Protein AF-A0A534MJV6-F1 (afdb_monomer_lite)

Radius of gyration: 16.97 Å; chains: 1; bounding box: 40×53×39 Å

Secondary structure (DSSP, 8-state):
-HHHHHHHHHHHHTS-TT-EEEGGGG--TT---HHHHHHHHHHHHHHHHHHHHHHHTT-HHHHHHHHHH-EEEEEEEEE-TTS-EEEEEEEEEHHHHHHHHHHHHHHHHHHHHHHHHHHHT-

pLDDT: mean 83.94, std 9.5, range [48.56, 96.38]

Sequence (122 aa):
MPRLAALAGQIVEARKPGDILELRAFRPEDIGSDRLVERALRTSADYVASYVIAVARADPERARLLAEGIEVPWVRPIERPNGHSKAVVEVVRLSEYLTNHALVIGEAAGRTGVQRLVKKKR

Structure (mmCIF, N/CA/C/O backbone):
data_AF-A0A534MJV6-F1
#
_entry.id   AF-A0A534MJV6-F1
#
loop_
_atom_site.group_PDB
_atom_site.id
_atom_site.type_symbol
_atom_site.label_atom_id
_atom_site.label_alt_id
_atom_site.label_comp_id
_atom_site.label_asym_id
_atom_site.label_entity_id
_atom_site.label_seq_id
_atom_site.pdbx_PDB_ins_code
_atom_site.Cartn_x
_atom_site.Cartn_y
_atom_site.Cartn_z
_atom_site.occupancy
_atom_site.B_iso_or_equiv
_atom_site.auth_seq_id
_atom_site.auth_comp_id
_atom_site.auth_asym_id
_atom_site.auth_atom_id
_atom_site.pdbx_PDB_model_num
ATOM 1 N N . MET A 1 1 ? -6.368 -2.690 -16.759 1.00 61.59 1 MET A N 1
ATOM 2 C CA . MET A 1 1 ? -6.138 -2.540 -15.303 1.00 61.59 1 MET A CA 1
ATOM 3 C C . MET A 1 1 ? -5.973 -3.879 -14.566 1.00 61.59 1 MET A C 1
ATOM 5 O O . MET A 1 1 ? -4.996 -3.970 -13.838 1.00 61.59 1 MET A O 1
ATOM 9 N N . PRO A 1 2 ? -6.800 -4.933 -14.766 1.00 68.38 2 PRO A N 1
ATOM 10 C CA . PRO A 1 2 ? -6.678 -6.187 -13.994 1.00 68.38 2 PRO A CA 1
ATOM 11 C C . PRO A 1 2 ? -5.317 -6.888 -14.120 1.00 68.38 2 PRO A C 1
ATOM 13 O O . PRO A 1 2 ? -4.779 -7.375 -13.136 1.00 68.38 2 PRO A O 1
ATOM 16 N N . ARG A 1 3 ? -4.720 -6.877 -15.320 1.00 72.75 3 ARG A N 1
ATOM 17 C CA . ARG A 1 3 ? -3.395 -7.470 -15.576 1.00 72.75 3 ARG A CA 1
ATOM 18 C C . ARG A 1 3 ? -2.265 -6.799 -14.790 1.00 72.75 3 ARG A C 1
ATOM 20 O O . ARG A 1 3 ? -1.373 -7.486 -14.320 1.00 72.75 3 ARG A O 1
ATOM 27 N N . LEU A 1 4 ? -2.321 -5.475 -14.626 1.00 74.56 4 LEU A N 1
ATOM 28 C CA . LEU A 1 4 ? -1.317 -4.718 -13.872 1.00 74.56 4 LEU A CA 1
ATOM 29 C C . LEU A 1 4 ? -1.435 -5.025 -12.376 1.00 74.56 4 LEU A C 1
ATOM 31 O O . LEU A 1 4 ? -0.427 -5.263 -11.726 1.00 74.56 4 LEU A O 1
ATOM 35 N N . ALA A 1 5 ? -2.663 -5.109 -11.857 1.00 74.75 5 ALA A N 1
ATOM 36 C CA . ALA A 1 5 ? -2.909 -5.525 -10.478 1.00 74.75 5 ALA A CA 1
ATOM 37 C C . ALA A 1 5 ? -2.440 -6.968 -10.216 1.00 74.75 5 ALA A C 1
ATOM 39 O O . ALA A 1 5 ? -1.793 -7.218 -9.206 1.00 74.75 5 ALA A O 1
ATOM 40 N N . ALA A 1 6 ? -2.697 -7.898 -11.144 1.00 79.56 6 ALA A N 1
ATOM 41 C CA . ALA A 1 6 ? -2.228 -9.280 -11.037 1.00 79.56 6 ALA A CA 1
ATOM 42 C C . ALA A 1 6 ? -0.692 -9.380 -11.068 1.00 79.56 6 ALA A C 1
ATOM 44 O O . ALA A 1 6 ? -0.108 -10.045 -10.217 1.00 79.56 6 ALA A O 1
ATOM 45 N N . LEU A 1 7 ? -0.036 -8.674 -11.998 1.00 82.00 7 LEU A N 1
ATOM 46 C CA . LEU A 1 7 ? 1.426 -8.599 -12.063 1.00 82.00 7 LEU A CA 1
ATOM 47 C C . LEU A 1 7 ? 2.009 -7.992 -10.781 1.00 82.00 7 LEU A C 1
ATOM 49 O O . LEU A 1 7 ? 2.977 -8.510 -10.234 1.00 82.00 7 LEU A O 1
ATOM 53 N N . ALA A 1 8 ? 1.410 -6.911 -10.282 1.00 82.06 8 ALA A N 1
ATOM 54 C CA . ALA A 1 8 ? 1.836 -6.286 -9.039 1.00 82.06 8 ALA A CA 1
ATOM 55 C C . ALA A 1 8 ? 1.693 -7.236 -7.847 1.00 82.06 8 ALA A C 1
ATOM 57 O O . ALA A 1 8 ? 2.617 -7.313 -7.047 1.00 82.06 8 ALA A O 1
ATOM 58 N N . GLY A 1 9 ? 0.591 -7.989 -7.767 1.00 82.25 9 GLY A N 1
ATOM 59 C CA . GLY A 1 9 ? 0.392 -9.021 -6.749 1.00 82.25 9 GLY A CA 1
ATOM 60 C C . GLY A 1 9 ? 1.489 -10.084 -6.785 1.00 82.25 9 GLY A C 1
ATOM 61 O O . GLY A 1 9 ? 2.139 -10.310 -5.774 1.00 82.25 9 GLY A O 1
ATOM 62 N N . GLN A 1 10 ? 1.782 -10.643 -7.963 1.00 85.94 10 GLN A N 1
ATOM 63 C CA . GLN A 1 10 ? 2.856 -11.634 -8.131 1.00 85.94 10 GLN A CA 1
ATOM 64 C C . GLN A 1 10 ? 4.232 -11.091 -7.731 1.00 85.94 10 GLN A C 1
ATOM 66 O O . GLN A 1 10 ? 5.027 -11.791 -7.109 1.00 85.94 10 GLN A O 1
ATOM 71 N N . ILE A 1 11 ? 4.530 -9.841 -8.098 1.00 84.12 11 ILE A N 1
ATOM 72 C CA . ILE A 1 11 ? 5.802 -9.211 -7.739 1.00 84.12 11 ILE A CA 1
ATOM 73 C C . ILE A 1 11 ? 5.872 -8.971 -6.234 1.00 84.12 11 ILE A C 1
ATOM 75 O O . ILE A 1 11 ? 6.929 -9.195 -5.667 1.00 84.12 11 ILE A O 1
ATOM 79 N N . VAL A 1 12 ? 4.789 -8.524 -5.596 1.00 84.19 12 VAL A N 1
ATOM 80 C CA . VAL A 1 12 ? 4.748 -8.288 -4.145 1.00 84.19 12 VAL A CA 1
ATOM 81 C C . VAL A 1 12 ? 4.901 -9.602 -3.378 1.00 84.19 12 VAL A C 1
ATOM 83 O O . VAL A 1 12 ? 5.758 -9.678 -2.509 1.00 84.19 12 VAL A O 1
ATOM 86 N N . GLU A 1 13 ? 4.172 -10.657 -3.754 1.00 84.81 13 GLU A N 1
ATOM 87 C CA . GLU A 1 13 ? 4.259 -11.979 -3.107 1.00 84.81 13 GLU A CA 1
ATOM 88 C C . GLU A 1 13 ? 5.662 -12.603 -3.177 1.00 84.81 13 GLU A C 1
ATOM 90 O O . GLU A 1 13 ? 6.053 -13.374 -2.303 1.00 84.81 13 GLU A O 1
ATOM 95 N N . ALA A 1 14 ? 6.441 -12.276 -4.210 1.00 86.8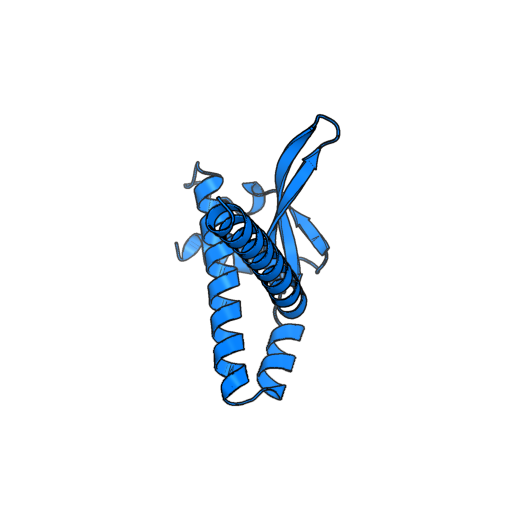8 14 ALA A N 1
ATOM 96 C CA . ALA A 1 14 ? 7.803 -12.775 -4.383 1.00 86.88 14 ALA A CA 1
ATOM 97 C C . ALA A 1 14 ? 8.866 -11.979 -3.596 1.00 86.88 14 ALA A C 1
ATOM 99 O O . ALA A 1 14 ? 10.067 -12.211 -3.782 1.00 86.88 14 ALA A O 1
ATOM 100 N N . ARG A 1 15 ? 8.464 -10.998 -2.780 1.00 86.19 15 ARG A N 1
ATOM 101 C CA . ARG A 1 15 ? 9.356 -10.027 -2.130 1.00 86.19 15 ARG A CA 1
ATOM 102 C C . ARG A 1 15 ? 9.184 -10.035 -0.624 1.00 86.19 15 ARG A C 1
ATOM 104 O O . ARG A 1 15 ? 8.293 -10.678 -0.086 1.00 86.19 15 ARG A O 1
ATOM 111 N N . LYS A 1 16 ? 10.106 -9.358 0.055 1.00 84.25 16 LYS A N 1
ATOM 112 C CA . LYS A 1 16 ? 10.025 -9.135 1.497 1.00 84.25 16 LYS A CA 1
ATOM 113 C C . LYS A 1 16 ? 9.666 -7.678 1.782 1.00 84.25 16 LYS A C 1
ATOM 115 O O . LYS A 1 16 ? 10.059 -6.798 1.011 1.00 84.25 16 LYS A O 1
ATOM 120 N N . PRO A 1 17 ? 9.003 -7.397 2.915 1.00 83.94 17 PRO A N 1
ATOM 121 C CA . PRO A 1 17 ? 8.843 -6.034 3.396 1.00 83.94 17 PRO A CA 1
ATOM 122 C C . PRO A 1 17 ? 10.190 -5.301 3.475 1.00 83.94 17 PRO A C 1
ATOM 124 O O . PRO A 1 17 ? 11.172 -5.856 3.974 1.00 83.94 17 PRO A O 1
ATOM 127 N N . GLY A 1 18 ? 10.225 -4.065 2.976 1.00 84.06 18 GLY A N 1
ATOM 128 C CA . GLY A 1 18 ? 11.423 -3.229 2.856 1.00 84.06 18 GLY A CA 1
ATOM 129 C C . GLY A 1 18 ? 12.168 -3.359 1.522 1.00 84.06 18 GLY A C 1
ATOM 130 O O . GLY A 1 18 ? 13.081 -2.574 1.260 1.00 84.06 18 GLY A O 1
ATOM 131 N N . ASP A 1 19 ? 11.792 -4.301 0.647 1.00 85.75 19 ASP A N 1
ATOM 132 C CA . ASP A 1 19 ? 12.364 -4.380 -0.699 1.00 85.75 19 ASP A CA 1
ATOM 133 C C . ASP A 1 19 ? 11.960 -3.146 -1.524 1.00 85.75 19 ASP A C 1
ATOM 135 O O . ASP A 1 19 ? 10.775 -2.865 -1.726 1.00 85.75 19 ASP A O 1
ATOM 139 N N . ILE A 1 20 ? 12.961 -2.429 -2.047 1.00 87.81 20 ILE A N 1
ATOM 140 C CA . ILE A 1 20 ? 12.775 -1.245 -2.893 1.00 87.81 20 ILE A CA 1
ATOM 141 C C . ILE A 1 20 ? 13.012 -1.616 -4.355 1.00 87.81 20 ILE A C 1
ATOM 143 O O . ILE A 1 20 ? 14.092 -2.051 -4.756 1.00 87.81 20 ILE A O 1
ATOM 147 N N . LEU A 1 21 ? 11.999 -1.374 -5.175 1.00 88.00 21 LEU A N 1
ATOM 148 C CA . LEU A 1 21 ? 11.963 -1.691 -6.591 1.00 88.00 21 LEU A CA 1
ATOM 149 C C . LEU A 1 21 ? 11.752 -0.427 -7.417 1.00 88.00 21 LEU A C 1
ATOM 151 O O . LEU A 1 21 ? 11.079 0.528 -7.028 1.00 88.00 21 LEU A O 1
ATOM 155 N N . GLU A 1 22 ? 12.299 -0.425 -8.623 1.00 88.50 22 GLU A N 1
ATOM 156 C CA . GLU A 1 22 ? 11.993 0.632 -9.576 1.00 88.50 22 GLU A CA 1
ATOM 157 C C . GLU A 1 22 ? 10.616 0.400 -10.211 1.00 88.50 22 GLU A C 1
ATOM 159 O O . GLU A 1 22 ? 10.262 -0.737 -10.511 1.00 88.50 22 GLU A O 1
ATOM 164 N N . LEU A 1 23 ? 9.876 1.475 -10.516 1.00 86.12 23 LEU A N 1
ATOM 165 C CA . LEU A 1 23 ? 8.550 1.399 -11.160 1.00 86.12 23 LEU A CA 1
ATOM 166 C C . LEU A 1 23 ? 8.512 0.504 -12.408 1.00 86.12 23 LEU A C 1
ATOM 168 O O . LEU A 1 23 ? 7.528 -0.194 -12.633 1.00 86.12 23 LEU A O 1
ATOM 172 N N . ARG A 1 24 ? 9.596 0.480 -13.195 1.00 85.69 24 ARG A N 1
ATOM 173 C CA . ARG A 1 24 ? 9.702 -0.361 -14.397 1.00 85.69 24 ARG A CA 1
ATOM 174 C C . ARG A 1 24 ? 9.554 -1.859 -14.121 1.00 85.69 24 ARG A C 1
ATOM 176 O O . ARG A 1 24 ? 9.166 -2.577 -15.029 1.00 85.69 24 ARG A O 1
ATOM 183 N N . ALA A 1 25 ? 9.833 -2.326 -12.902 1.00 86.38 25 ALA A N 1
ATOM 184 C CA . ALA A 1 25 ? 9.635 -3.728 -12.535 1.00 86.38 25 ALA A CA 1
ATOM 185 C C . ALA A 1 25 ? 8.150 -4.122 -12.568 1.00 86.38 25 ALA A C 1
ATOM 187 O O . ALA A 1 25 ? 7.828 -5.266 -12.853 1.00 86.38 25 ALA A O 1
ATOM 188 N N . PHE A 1 26 ? 7.253 -3.161 -12.336 1.00 85.12 26 PHE A N 1
ATOM 189 C CA . PHE A 1 26 ? 5.801 -3.346 -12.321 1.00 85.12 26 PHE A CA 1
ATOM 190 C C . PHE A 1 26 ? 5.139 -2.998 -13.656 1.00 85.12 26 PHE A C 1
ATOM 192 O O . PHE A 1 26 ? 3.916 -2.873 -13.717 1.00 85.12 26 PHE A O 1
ATOM 199 N N . ARG A 1 27 ? 5.928 -2.774 -14.712 1.00 84.31 27 ARG A N 1
ATOM 200 C CA . ARG A 1 27 ? 5.443 -2.307 -16.007 1.00 84.31 27 ARG A CA 1
ATOM 201 C C . ARG A 1 27 ? 5.202 -3.498 -16.946 1.00 84.31 27 ARG A C 1
ATOM 203 O O . ARG A 1 27 ? 6.171 -4.129 -17.359 1.00 84.31 27 ARG A O 1
ATOM 210 N N . PRO A 1 28 ? 3.944 -3.776 -17.332 1.00 81.69 28 PRO A N 1
ATOM 211 C CA . PRO A 1 28 ? 3.644 -4.689 -18.431 1.00 81.69 28 PRO A CA 1
ATOM 212 C C . PRO A 1 28 ? 4.234 -4.195 -19.760 1.00 81.69 28 PRO A C 1
ATOM 214 O O . PRO A 1 28 ? 4.328 -2.986 -19.979 1.00 81.69 28 PRO A O 1
ATOM 217 N N . GLU A 1 29 ? 4.584 -5.115 -20.662 1.00 80.88 29 GLU A N 1
ATOM 218 C CA . GLU A 1 29 ? 5.213 -4.799 -21.959 1.00 80.88 29 GLU A CA 1
ATOM 219 C C . GLU A 1 29 ? 4.379 -3.840 -22.829 1.00 80.88 29 GLU A C 1
ATOM 221 O O . GLU A 1 29 ? 4.930 -3.033 -23.574 1.00 80.88 29 GLU A O 1
ATOM 226 N N . ASP A 1 30 ? 3.052 -3.873 -22.693 1.00 78.62 30 ASP A N 1
ATOM 227 C CA . ASP A 1 30 ? 2.096 -3.045 -23.431 1.00 78.62 30 ASP A CA 1
ATOM 228 C C . ASP A 1 30 ? 1.884 -1.639 -22.832 1.00 78.62 30 ASP A C 1
ATOM 230 O O . ASP A 1 30 ? 1.180 -0.812 -23.417 1.00 78.62 30 ASP A O 1
ATOM 234 N N . ILE A 1 31 ? 2.493 -1.323 -21.681 1.00 78.56 31 ILE A N 1
ATOM 235 C CA . ILE A 1 31 ? 2.299 -0.048 -20.977 1.00 78.56 31 ILE A CA 1
ATOM 236 C C . ILE A 1 31 ? 3.578 0.788 -21.003 1.00 78.56 31 ILE A C 1
ATOM 238 O O . ILE A 1 31 ? 4.494 0.591 -20.216 1.00 78.56 31 ILE A O 1
ATOM 242 N N . GLY A 1 32 ? 3.612 1.819 -21.849 1.00 78.69 32 GLY A N 1
ATOM 243 C CA . GLY A 1 32 ? 4.761 2.730 -21.947 1.00 78.69 32 GLY A CA 1
ATOM 244 C C . GLY A 1 32 ? 4.844 3.825 -20.869 1.00 78.69 32 GLY A C 1
ATOM 245 O O . GLY A 1 32 ? 5.843 4.538 -20.804 1.00 78.69 32 GLY A O 1
ATOM 246 N N . SER A 1 33 ? 3.809 4.006 -20.037 1.00 84.31 33 SER A N 1
ATOM 247 C CA . SER A 1 33 ? 3.687 5.165 -19.136 1.00 84.31 33 SER A CA 1
ATOM 248 C C . SER A 1 33 ? 3.927 4.817 -17.667 1.00 84.31 33 SER A C 1
ATOM 250 O O . SER A 1 33 ? 3.081 4.190 -17.029 1.00 84.31 33 SER A O 1
ATOM 252 N N . ASP A 1 34 ? 5.020 5.329 -17.092 1.00 83.56 34 ASP A N 1
ATOM 253 C CA . ASP A 1 34 ? 5.306 5.204 -15.653 1.00 83.56 34 ASP A CA 1
ATOM 254 C C . ASP A 1 34 ? 4.233 5.834 -14.771 1.00 83.56 34 ASP A C 1
ATOM 256 O O . ASP A 1 34 ? 3.893 5.282 -13.729 1.00 83.56 34 ASP A O 1
ATOM 260 N N . ARG A 1 35 ? 3.642 6.955 -15.203 1.00 85.19 35 ARG A N 1
ATOM 261 C CA . ARG A 1 35 ? 2.546 7.600 -14.464 1.00 85.19 35 ARG A CA 1
ATOM 262 C C . ARG A 1 35 ? 1.326 6.695 -14.343 1.00 85.19 35 ARG A C 1
ATOM 264 O O . ARG A 1 35 ? 0.621 6.747 -13.338 1.00 85.19 35 ARG A O 1
ATOM 271 N N . LEU A 1 36 ? 1.050 5.895 -15.373 1.00 85.38 36 LEU A N 1
ATOM 272 C CA . LEU A 1 36 ? -0.072 4.964 -15.355 1.00 85.38 36 LEU A CA 1
ATOM 273 C C . LEU A 1 36 ? 0.206 3.785 -14.419 1.00 85.38 36 LEU A C 1
ATOM 275 O O . LEU A 1 36 ? -0.680 3.417 -13.651 1.00 85.38 36 LEU A O 1
ATOM 279 N N . VAL A 1 37 ? 1.433 3.252 -14.435 1.00 88.31 37 VAL A N 1
ATOM 280 C CA . VAL A 1 37 ? 1.879 2.209 -13.496 1.00 88.31 37 VAL A CA 1
ATOM 281 C C . VAL A 1 37 ? 1.802 2.716 -12.058 1.00 88.31 37 VAL A C 1
ATOM 283 O O . VAL A 1 37 ? 1.154 2.090 -11.225 1.00 88.31 37 VAL A O 1
ATOM 286 N N . GLU A 1 38 ? 2.365 3.892 -11.779 1.00 90.06 38 GLU A N 1
ATOM 287 C CA . GLU A 1 38 ? 2.294 4.534 -10.465 1.00 90.06 38 GLU A CA 1
ATOM 288 C C . GLU A 1 38 ? 0.847 4.680 -9.984 1.00 90.06 38 GLU A C 1
ATOM 290 O O . GLU A 1 38 ? 0.519 4.285 -8.864 1.00 90.06 38 GLU A O 1
ATOM 295 N N . ARG A 1 39 ? -0.036 5.227 -10.828 1.00 88.06 39 ARG A N 1
ATOM 296 C CA . ARG A 1 39 ? -1.436 5.438 -10.454 1.00 88.06 39 ARG A CA 1
ATOM 297 C C . ARG A 1 39 ? -2.147 4.117 -10.179 1.00 88.06 39 ARG A C 1
ATOM 299 O O . ARG A 1 39 ? -2.895 4.037 -9.212 1.00 88.06 39 ARG A O 1
ATOM 306 N N . ALA A 1 40 ? -1.899 3.093 -10.990 1.00 87.50 40 ALA A N 1
ATOM 307 C CA . ALA A 1 40 ? -2.507 1.782 -10.810 1.00 87.50 40 ALA A CA 1
ATOM 308 C C . ALA A 1 40 ? -2.046 1.098 -9.513 1.00 87.50 40 ALA A C 1
ATOM 310 O O . ALA A 1 40 ? -2.882 0.542 -8.799 1.00 87.50 40 ALA A O 1
ATOM 311 N N . LEU A 1 41 ? -0.755 1.180 -9.174 1.00 90.25 41 LEU A N 1
ATOM 312 C CA . LEU A 1 41 ? -0.223 0.645 -7.917 1.00 90.25 41 LEU A CA 1
ATOM 313 C C . LEU A 1 41 ? -0.841 1.348 -6.706 1.00 90.25 41 LEU A C 1
ATOM 315 O O . LEU A 1 41 ? -1.365 0.675 -5.821 1.00 90.25 41 LEU A O 1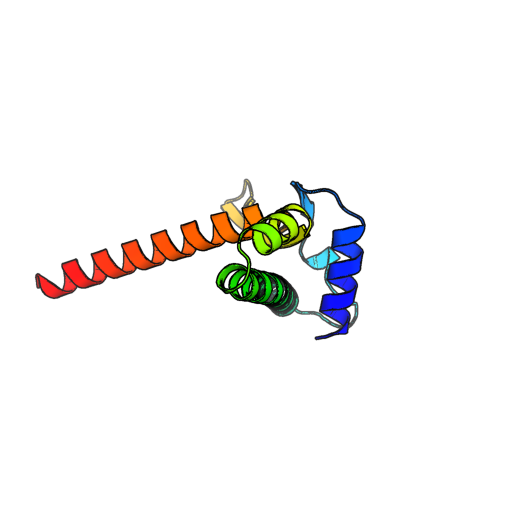
ATOM 319 N N . ARG A 1 42 ? -0.879 2.689 -6.716 1.00 89.62 42 ARG A N 1
ATOM 320 C CA . ARG A 1 42 ? -1.538 3.482 -5.662 1.00 89.62 42 ARG A CA 1
ATOM 321 C C . ARG A 1 42 ? -3.007 3.095 -5.504 1.00 89.62 42 ARG A C 1
ATOM 323 O O . ARG A 1 42 ? -3.434 2.754 -4.412 1.00 89.62 42 ARG A O 1
ATOM 330 N N . THR A 1 43 ? -3.763 3.061 -6.605 1.00 89.00 43 THR A N 1
ATOM 331 C CA . THR A 1 43 ? -5.186 2.681 -6.577 1.00 89.00 43 THR A CA 1
ATOM 332 C C . THR A 1 43 ? -5.399 1.265 -6.038 1.00 89.00 43 THR A C 1
ATOM 334 O O . THR A 1 43 ? -6.373 1.026 -5.331 1.00 89.00 43 THR A O 1
ATOM 337 N N . SER A 1 44 ? -4.497 0.331 -6.341 1.00 88.69 44 SER A N 1
ATOM 338 C CA . SER A 1 44 ? -4.593 -1.044 -5.842 1.00 88.69 44 SER A CA 1
ATOM 339 C C . SER A 1 44 ? -4.356 -1.108 -4.330 1.00 88.69 44 SER A C 1
ATOM 341 O O . SER A 1 44 ? -5.153 -1.716 -3.618 1.00 88.69 44 SER A O 1
ATOM 343 N N . ALA A 1 45 ? -3.320 -0.429 -3.826 1.00 90.69 45 ALA A N 1
ATOM 344 C CA . ALA A 1 45 ? -3.054 -0.336 -2.391 1.00 90.69 45 ALA A CA 1
ATOM 345 C C . ALA A 1 45 ? -4.204 0.369 -1.641 1.00 90.69 45 ALA A C 1
ATOM 347 O O . ALA A 1 45 ? -4.677 -0.132 -0.622 1.00 90.69 45 ALA A O 1
ATOM 348 N N . ASP A 1 46 ? -4.729 1.470 -2.192 1.00 90.56 46 ASP A N 1
ATOM 349 C CA . ASP A 1 46 ? -5.857 2.223 -1.623 1.00 90.56 46 ASP A CA 1
ATOM 350 C C . ASP A 1 46 ? -7.150 1.401 -1.562 1.00 90.56 46 ASP A C 1
ATOM 352 O O . ASP A 1 46 ? -7.929 1.525 -0.613 1.00 90.56 46 ASP A O 1
ATOM 356 N N . TYR A 1 47 ? -7.387 0.542 -2.556 1.00 90.75 47 TYR A N 1
ATOM 357 C CA . TYR A 1 47 ? -8.538 -0.357 -2.563 1.00 90.75 47 TYR A CA 1
ATOM 358 C C . TYR A 1 47 ? -8.465 -1.361 -1.405 1.00 90.75 47 TYR A C 1
ATOM 360 O O . TYR A 1 47 ? -9.430 -1.515 -0.653 1.00 90.75 47 TYR A O 1
ATOM 368 N N . VAL A 1 48 ? -7.303 -1.996 -1.216 1.00 92.00 48 VAL A N 1
ATOM 369 C CA . VAL A 1 48 ? -7.067 -2.945 -0.117 1.00 92.00 48 VAL A CA 1
ATOM 370 C C . VAL A 1 48 ? -7.165 -2.245 1.242 1.00 92.00 48 VAL A C 1
ATOM 372 O O . VAL A 1 48 ? -7.834 -2.743 2.149 1.00 92.00 48 VAL A O 1
ATOM 375 N N . ALA A 1 49 ? -6.578 -1.053 1.365 1.00 92.75 49 ALA A N 1
ATOM 376 C CA . ALA A 1 49 ? -6.685 -0.219 2.557 1.00 92.75 49 ALA A CA 1
ATOM 377 C C . ALA A 1 49 ? -8.146 0.116 2.890 1.00 92.75 49 ALA A C 1
ATOM 379 O O . ALA A 1 49 ? -8.585 -0.070 4.025 1.00 92.75 49 ALA A O 1
ATOM 380 N N . SER A 1 50 ? -8.927 0.542 1.894 1.00 91.81 50 SER A N 1
ATOM 381 C CA . SER A 1 50 ? -10.344 0.879 2.066 1.00 91.81 50 SER A CA 1
ATOM 382 C C . SER A 1 50 ? -11.172 -0.324 2.515 1.00 91.81 50 SER A C 1
ATOM 384 O O . SER A 1 50 ? -12.037 -0.186 3.380 1.00 91.81 50 SER A O 1
ATOM 386 N N . TYR A 1 51 ? -10.887 -1.510 1.970 1.00 93.50 51 TYR A N 1
ATOM 387 C CA . TYR A 1 51 ? -11.524 -2.750 2.405 1.00 93.50 51 TYR A CA 1
ATOM 388 C C . TYR A 1 51 ? -11.233 -3.046 3.882 1.00 93.50 51 TYR A C 1
ATOM 390 O O . TYR A 1 51 ? -12.166 -3.265 4.654 1.00 93.50 51 TYR A O 1
ATOM 398 N N . VAL A 1 52 ? -9.969 -2.986 4.311 1.00 93.88 52 VAL A N 1
ATOM 399 C CA . VAL A 1 52 ? -9.605 -3.248 5.715 1.00 93.88 52 VAL A CA 1
ATOM 400 C C . VAL A 1 52 ? -10.191 -2.196 6.662 1.00 93.88 52 VAL A C 1
ATOM 402 O O . VAL A 1 52 ? -10.684 -2.549 7.733 1.00 93.88 52 VAL A O 1
ATOM 405 N N . ILE A 1 53 ? -10.250 -0.927 6.250 1.00 92.38 53 ILE A N 1
ATOM 406 C CA . ILE A 1 53 ? -10.940 0.136 7.000 1.00 92.38 53 ILE A CA 1
ATOM 407 C C . ILE A 1 53 ? -12.437 -0.170 7.150 1.00 92.38 53 ILE A C 1
ATOM 409 O O . ILE A 1 53 ? -13.011 0.061 8.216 1.00 92.38 53 ILE A O 1
ATOM 413 N N . ALA A 1 54 ? -13.090 -0.688 6.107 1.00 94.06 54 ALA A N 1
ATOM 414 C CA . ALA A 1 54 ? -14.493 -1.085 6.184 1.00 94.06 54 ALA A CA 1
ATOM 415 C C . ALA A 1 54 ? -14.693 -2.262 7.154 1.00 94.06 54 ALA A C 1
ATOM 417 O O . ALA A 1 54 ? -15.615 -2.217 7.968 1.00 94.06 54 ALA A O 1
ATOM 418 N N . VAL A 1 55 ? -13.801 -3.263 7.126 1.00 94.38 55 VAL A N 1
ATOM 419 C CA . VAL A 1 55 ? -13.805 -4.385 8.083 1.00 94.38 55 VAL A CA 1
ATOM 420 C C . VAL A 1 55 ? -13.642 -3.882 9.517 1.00 94.38 55 VAL A C 1
ATOM 422 O O . VAL A 1 55 ? -14.380 -4.326 10.391 1.00 94.38 55 VAL A O 1
ATOM 425 N N . ALA A 1 56 ? -12.763 -2.905 9.755 1.00 92.69 56 ALA A N 1
ATOM 426 C CA . ALA A 1 56 ? -12.496 -2.369 11.092 1.00 92.69 56 ALA A CA 1
ATOM 427 C C . ALA A 1 56 ? -13.741 -1.789 11.783 1.00 92.69 56 ALA A C 1
ATOM 429 O O . ALA A 1 56 ? -13.810 -1.778 13.008 1.00 92.69 56 ALA A O 1
ATOM 430 N N . ARG A 1 57 ? -14.739 -1.323 11.016 1.00 92.88 57 ARG A N 1
ATOM 431 C CA . ARG A 1 57 ? -16.008 -0.819 11.572 1.00 92.88 57 ARG A CA 1
ATOM 432 C C . ARG A 1 57 ? -16.867 -1.919 12.193 1.00 92.88 57 ARG A C 1
ATOM 434 O O . ARG A 1 57 ? -17.662 -1.622 13.077 1.00 92.88 57 ARG A O 1
ATOM 441 N N . ALA A 1 58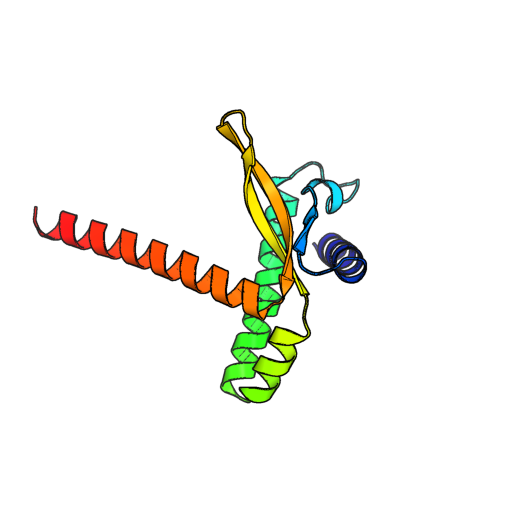 ? -16.743 -3.148 11.698 1.00 95.75 58 ALA A N 1
ATOM 442 C CA . ALA A 1 58 ? -17.497 -4.301 12.178 1.00 95.75 58 ALA A CA 1
ATOM 443 C C . ALA A 1 58 ? -16.671 -5.164 13.143 1.00 95.75 58 ALA A C 1
ATOM 445 O O . ALA A 1 58 ? -17.208 -5.658 14.129 1.00 95.75 58 ALA A O 1
ATOM 446 N N . ASP A 1 59 ? -15.377 -5.336 12.860 1.00 96.38 59 ASP A N 1
ATOM 447 C CA . ASP A 1 59 ? -14.463 -6.194 13.612 1.00 96.38 59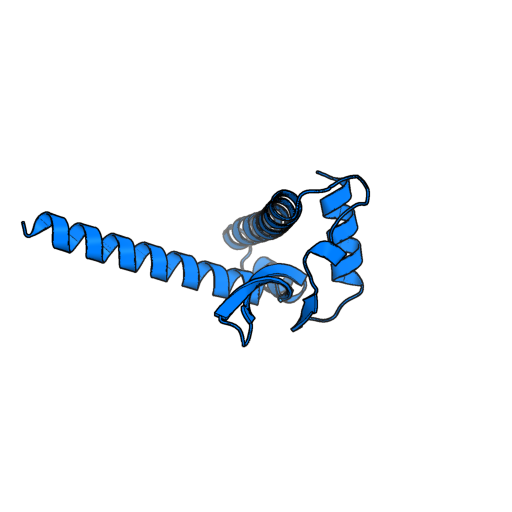 ASP A CA 1
ATOM 448 C C . ASP A 1 59 ? -13.029 -5.616 13.590 1.00 96.38 59 ASP A C 1
ATOM 450 O O . ASP A 1 59 ? -12.265 -5.839 12.638 1.00 96.38 59 ASP A O 1
ATOM 454 N N . PRO A 1 60 ? -12.652 -4.848 14.630 1.00 93.69 60 PRO A N 1
ATOM 455 C CA . PRO A 1 60 ? -11.325 -4.246 14.734 1.00 93.69 60 PRO A CA 1
ATOM 456 C C . PRO A 1 60 ? -10.182 -5.265 14.828 1.00 93.69 60 PRO A C 1
ATOM 458 O O . PRO A 1 60 ? -9.121 -5.038 14.245 1.00 93.69 60 PRO A O 1
ATOM 461 N N . GLU A 1 61 ? -10.376 -6.391 15.523 1.00 94.56 61 GLU A N 1
ATOM 462 C CA . GLU A 1 61 ? -9.327 -7.410 15.676 1.00 94.56 61 GLU A CA 1
ATOM 463 C C . GLU A 1 61 ? -9.047 -8.106 14.348 1.00 94.56 61 GLU A C 1
ATOM 465 O O . GLU A 1 61 ? -7.890 -8.261 13.951 1.00 94.56 61 GLU A O 1
ATOM 470 N N . ARG A 1 62 ? -10.095 -8.450 13.594 1.00 94.44 62 ARG A N 1
ATOM 471 C CA . ARG A 1 62 ? -9.924 -9.000 12.248 1.00 94.44 62 ARG A CA 1
ATOM 472 C C . ARG A 1 62 ? -9.231 -8.013 11.317 1.00 94.44 62 ARG A C 1
ATOM 474 O O . ARG A 1 62 ? -8.356 -8.419 10.555 1.00 94.44 62 ARG A O 1
ATOM 481 N N . ALA A 1 63 ? -9.592 -6.733 11.369 1.00 93.44 63 ALA A N 1
ATOM 482 C CA . ALA A 1 63 ? -8.918 -5.713 10.572 1.00 93.44 63 ALA A CA 1
ATOM 483 C C . ALA A 1 63 ? -7.433 -5.584 10.939 1.00 93.44 63 ALA A C 1
ATOM 485 O O . ALA A 1 63 ? -6.601 -5.484 10.040 1.00 93.44 63 ALA A O 1
ATOM 486 N N . ARG A 1 64 ? -7.090 -5.662 12.231 1.00 92.56 64 ARG A N 1
ATOM 487 C CA . ARG A 1 64 ? -5.700 -5.674 12.705 1.00 92.56 64 ARG A CA 1
ATOM 488 C C . ARG A 1 64 ? -4.926 -6.869 12.151 1.00 92.56 64 ARG A C 1
ATOM 490 O O . ARG A 1 64 ? -3.837 -6.686 11.617 1.00 92.56 64 ARG A O 1
ATOM 497 N N . LEU A 1 65 ? -5.494 -8.073 12.226 1.00 94.75 65 LEU A N 1
ATOM 498 C CA . LEU A 1 65 ? -4.867 -9.285 11.684 1.00 94.75 65 LEU A CA 1
ATOM 499 C C . LEU A 1 65 ? -4.645 -9.188 10.168 1.00 94.75 65 LEU A C 1
ATOM 501 O O . LEU A 1 65 ? -3.579 -9.553 9.680 1.00 94.75 65 LEU A O 1
ATOM 505 N N . LEU A 1 66 ? -5.619 -8.651 9.428 1.00 93.62 66 LEU A N 1
ATOM 506 C CA . LEU A 1 66 ? -5.477 -8.403 7.991 1.00 93.62 66 LEU A CA 1
ATOM 507 C C . LEU A 1 66 ? -4.401 -7.350 7.697 1.00 93.62 66 LEU A C 1
ATOM 509 O O . LEU A 1 66 ? -3.605 -7.538 6.784 1.00 93.62 66 LEU A O 1
ATOM 513 N N . ALA A 1 67 ? -4.347 -6.262 8.466 1.00 92.69 67 ALA A N 1
ATOM 514 C CA . ALA A 1 67 ? -3.368 -5.197 8.264 1.00 92.69 67 ALA A CA 1
ATOM 515 C C . ALA A 1 67 ? -1.919 -5.650 8.514 1.00 92.69 67 ALA A C 1
ATOM 517 O O . ALA A 1 67 ? -1.008 -5.160 7.849 1.00 92.69 67 ALA A O 1
ATOM 518 N N . GLU A 1 68 ? -1.710 -6.590 9.436 1.00 92.12 68 GLU A N 1
ATOM 519 C CA . GLU A 1 68 ? -0.393 -7.183 9.703 1.00 92.12 68 GLU A CA 1
ATOM 520 C C . GLU A 1 68 ? -0.012 -8.293 8.713 1.00 92.12 68 GLU A C 1
ATOM 522 O O . GLU A 1 68 ? 1.173 -8.529 8.493 1.00 92.12 68 GLU A O 1
ATOM 527 N N . GLY A 1 69 ? -0.999 -8.979 8.128 1.00 90.69 69 GLY A N 1
ATOM 528 C CA . GLY A 1 69 ? -0.778 -10.112 7.224 1.00 90.69 69 GLY A CA 1
ATOM 529 C C . GLY A 1 69 ? -0.746 -9.768 5.734 1.00 90.69 69 GLY A C 1
ATOM 530 O O . GLY A 1 69 ? -0.390 -10.626 4.933 1.00 90.69 69 GLY A O 1
ATOM 531 N N . ILE A 1 70 ? -1.144 -8.552 5.347 1.00 91.62 70 ILE A N 1
ATOM 532 C CA . ILE A 1 70 ? -1.196 -8.121 3.947 1.00 91.62 70 ILE A CA 1
ATOM 533 C C . ILE A 1 70 ? -0.029 -7.186 3.640 1.00 91.62 70 ILE A C 1
ATOM 535 O O . ILE A 1 70 ? 0.189 -6.186 4.328 1.00 91.62 70 ILE A O 1
ATOM 539 N N . GLU A 1 71 ? 0.664 -7.476 2.545 1.00 93.25 71 GLU A N 1
ATOM 540 C CA . GLU A 1 71 ? 1.713 -6.635 1.979 1.00 93.25 71 GLU A CA 1
ATOM 541 C C . GLU A 1 71 ? 1.187 -5.890 0.749 1.00 93.25 71 GLU A C 1
ATOM 543 O O . GLU A 1 71 ? 0.389 -6.418 -0.031 1.00 93.25 71 GLU A O 1
ATOM 548 N N . VAL A 1 72 ? 1.605 -4.636 0.586 1.00 92.50 72 VAL A N 1
ATOM 549 C CA . VAL A 1 72 ? 1.142 -3.757 -0.492 1.00 92.50 72 VAL A CA 1
ATOM 550 C C . VAL A 1 72 ? 2.294 -2.970 -1.117 1.00 92.50 72 VAL A C 1
ATOM 552 O O . VAL A 1 72 ? 3.284 -2.669 -0.444 1.00 92.50 72 VAL A O 1
ATOM 555 N N . PRO A 1 73 ? 2.171 -2.585 -2.401 1.00 92.06 73 PRO A N 1
ATOM 556 C CA . PRO A 1 73 ? 3.146 -1.723 -3.049 1.00 92.06 73 PRO A CA 1
ATOM 557 C C . PRO A 1 73 ? 2.936 -0.264 -2.622 1.00 92.06 73 PRO A C 1
ATOM 559 O O . PRO A 1 73 ? 1.933 0.364 -2.970 1.00 92.06 73 PRO A O 1
ATOM 562 N N . TRP A 1 74 ? 3.909 0.315 -1.924 1.00 91.75 74 TRP A N 1
ATOM 563 C CA . TRP A 1 74 ? 3.926 1.732 -1.584 1.00 91.75 74 TRP A CA 1
ATOM 564 C C . TRP A 1 74 ? 4.792 2.522 -2.561 1.00 91.75 74 TRP A C 1
ATOM 566 O O . TRP A 1 74 ? 6.014 2.391 -2.600 1.00 91.75 74 TRP A O 1
ATOM 576 N N . VAL A 1 75 ? 4.152 3.371 -3.368 1.00 90.56 75 VAL A N 1
ATOM 577 C CA . VAL A 1 75 ? 4.868 4.243 -4.305 1.00 90.56 75 VAL A CA 1
ATOM 578 C C . VAL A 1 75 ? 5.302 5.520 -3.597 1.00 90.56 75 VAL A C 1
ATOM 580 O O . VAL A 1 75 ? 4.454 6.311 -3.172 1.00 90.56 75 VAL A O 1
ATOM 583 N N . ARG A 1 76 ? 6.614 5.764 -3.531 1.00 87.06 76 ARG A N 1
ATOM 584 C CA . ARG A 1 76 ? 7.173 6.976 -2.920 1.00 87.06 76 ARG A CA 1
ATOM 585 C C . ARG A 1 76 ? 8.314 7.584 -3.737 1.00 87.06 76 ARG A C 1
ATOM 587 O O . ARG A 1 76 ? 9.034 6.863 -4.431 1.00 87.06 76 ARG A O 1
ATOM 594 N N . PRO A 1 77 ? 8.503 8.912 -3.667 1.00 85.44 77 PRO A N 1
ATOM 595 C CA . PRO A 1 77 ? 9.692 9.548 -4.209 1.00 85.44 77 PRO A CA 1
ATOM 596 C C . PRO A 1 77 ? 10.926 9.206 -3.361 1.00 85.44 77 PRO A C 1
ATOM 598 O O . PRO A 1 77 ? 10.867 9.197 -2.133 1.00 85.44 77 PRO A O 1
ATOM 601 N N . ILE A 1 78 ? 12.058 8.978 -4.020 1.00 83.69 78 ILE A N 1
ATOM 602 C CA . ILE A 1 78 ? 13.392 8.998 -3.416 1.00 83.69 78 ILE A CA 1
ATOM 603 C C . ILE A 1 78 ? 14.181 10.131 -4.057 1.00 83.69 78 ILE A C 1
ATOM 605 O O . ILE A 1 78 ? 14.244 10.238 -5.287 1.00 83.69 78 ILE A O 1
ATOM 609 N N . GLU A 1 79 ? 14.792 10.968 -3.224 1.00 79.56 79 GLU A N 1
ATOM 610 C CA . GLU A 1 79 ? 15.773 11.949 -3.673 1.00 79.56 79 GLU A CA 1
ATOM 611 C C . GLU A 1 79 ? 17.070 11.241 -4.046 1.00 79.56 79 GLU A C 1
ATOM 613 O O . GLU A 1 79 ? 17.658 10.494 -3.263 1.00 79.56 79 GLU A O 1
ATOM 618 N N . ARG A 1 80 ? 17.512 11.454 -5.281 1.00 76.56 80 ARG A N 1
ATOM 619 C CA . ARG A 1 80 ? 18.824 11.004 -5.720 1.00 76.56 80 ARG A CA 1
ATOM 620 C C . ARG A 1 80 ? 19.891 12.003 -5.264 1.00 76.56 80 ARG A C 1
ATOM 622 O O . ARG A 1 80 ? 19.593 13.190 -5.137 1.00 76.56 80 ARG A O 1
ATOM 629 N N . PRO A 1 81 ? 21.160 11.570 -5.151 1.00 73.75 81 PRO A N 1
ATOM 630 C CA . PRO A 1 81 ? 22.279 12.452 -4.804 1.00 73.75 81 PRO A CA 1
ATOM 631 C C . PRO A 1 81 ? 22.438 13.678 -5.720 1.00 73.75 81 PRO A C 1
ATOM 633 O O . PRO A 1 81 ? 23.061 14.659 -5.340 1.00 73.75 81 PRO A O 1
ATOM 636 N N . ASN A 1 82 ? 21.878 13.631 -6.932 1.00 75.50 82 ASN A N 1
ATOM 637 C CA . ASN A 1 82 ? 21.907 14.714 -7.913 1.00 75.50 82 ASN A CA 1
ATOM 638 C C . ASN A 1 82 ? 20.711 15.687 -7.810 1.00 75.50 82 ASN A C 1
ATOM 640 O O . ASN A 1 82 ? 20.485 16.458 -8.737 1.00 75.50 82 ASN A O 1
ATOM 644 N N . GLY A 1 83 ? 19.913 15.621 -6.739 1.00 72.38 83 GLY A N 1
ATOM 645 C CA . GLY A 1 83 ? 18.749 16.490 -6.522 1.00 72.38 83 GLY A CA 1
ATOM 646 C C . GLY A 1 83 ? 17.509 16.127 -7.346 1.00 72.38 83 GLY A C 1
ATOM 647 O O . GLY A 1 83 ? 16.476 16.781 -7.226 1.00 72.38 83 GLY A O 1
ATOM 648 N N . HIS A 1 84 ? 17.566 15.077 -8.174 1.00 74.12 84 HIS A N 1
ATOM 649 C CA . HIS A 1 84 ? 16.400 14.596 -8.912 1.00 74.12 84 HIS A CA 1
ATOM 650 C C . HIS A 1 84 ? 15.606 13.577 -8.090 1.00 74.12 84 HIS A C 1
ATOM 652 O O . HIS A 1 84 ? 16.163 12.633 -7.534 1.00 74.12 84 HIS A O 1
ATOM 658 N N . SER A 1 85 ? 14.282 13.715 -8.071 1.00 76.44 85 SER A N 1
ATOM 659 C CA . SER A 1 85 ? 13.401 12.723 -7.455 1.00 76.44 85 SER A CA 1
ATOM 660 C C . SER A 1 85 ? 13.073 11.601 -8.441 1.00 76.44 85 SER A C 1
ATOM 662 O O . SER A 1 85 ? 12.706 11.861 -9.589 1.00 76.44 85 SER A O 1
ATOM 664 N N . LYS A 1 86 ? 13.192 10.345 -8.003 1.00 83.69 86 LYS A N 1
ATOM 665 C CA . LYS A 1 86 ? 12.698 9.173 -8.737 1.00 83.69 86 LYS A CA 1
ATOM 666 C C . LYS A 1 86 ? 11.646 8.462 -7.898 1.00 83.69 86 LYS A C 1
ATOM 668 O O . LYS A 1 86 ? 11.877 8.192 -6.726 1.00 83.69 86 LYS A O 1
ATOM 673 N N . ALA A 1 87 ? 10.520 8.120 -8.513 1.00 85.75 87 ALA A N 1
ATOM 674 C CA . ALA A 1 87 ? 9.527 7.270 -7.876 1.00 85.75 87 ALA A CA 1
ATOM 675 C C . ALA A 1 87 ? 10.010 5.811 -7.844 1.00 85.75 87 ALA A C 1
ATOM 677 O O . ALA A 1 87 ? 10.455 5.254 -8.856 1.00 85.75 87 ALA A O 1
ATOM 678 N N . VAL A 1 88 ? 9.918 5.211 -6.666 1.00 90.06 88 VAL A N 1
ATOM 679 C CA . VAL A 1 88 ? 10.175 3.794 -6.415 1.00 90.06 88 VAL A CA 1
ATOM 680 C C . VAL A 1 88 ? 8.946 3.163 -5.784 1.00 90.06 88 VAL A C 1
ATOM 682 O O . VAL A 1 88 ? 8.047 3.862 -5.312 1.00 90.06 88 VAL A O 1
ATOM 685 N N . VAL A 1 89 ? 8.929 1.840 -5.772 1.00 90.88 89 VAL A N 1
ATOM 686 C CA . VAL A 1 89 ? 7.918 1.035 -5.106 1.00 90.88 89 VAL A CA 1
ATOM 687 C C . VAL A 1 89 ? 8.604 0.284 -3.982 1.00 90.88 89 VAL A C 1
ATOM 689 O O . VAL A 1 89 ? 9.542 -0.465 -4.233 1.00 90.88 89 VAL A O 1
ATOM 692 N N . GLU A 1 90 ? 8.153 0.499 -2.761 1.00 91.69 90 GLU A N 1
ATOM 693 C CA . GLU A 1 90 ? 8.578 -0.266 -1.597 1.00 91.69 90 GLU A CA 1
ATOM 694 C C . GLU A 1 90 ? 7.476 -1.251 -1.224 1.00 91.69 90 GLU A C 1
ATOM 696 O O . GLU A 1 90 ? 6.301 -0.883 -1.213 1.00 91.69 90 GLU A O 1
ATOM 701 N N . VAL A 1 91 ? 7.832 -2.503 -0.952 1.00 91.56 91 VAL A N 1
ATOM 702 C CA . VAL A 1 91 ? 6.873 -3.467 -0.404 1.00 91.56 91 VAL A CA 1
ATOM 703 C C . VAL A 1 91 ? 6.774 -3.228 1.095 1.00 91.56 91 VAL A C 1
ATOM 705 O O . VAL A 1 91 ? 7.771 -3.333 1.802 1.00 91.56 91 VAL A O 1
ATOM 708 N N . VAL A 1 92 ? 5.583 -2.893 1.583 1.00 92.19 92 VAL A N 1
ATOM 709 C CA . VAL A 1 92 ? 5.344 -2.598 3.004 1.00 92.19 92 VAL A CA 1
ATOM 710 C C . VAL A 1 92 ? 4.143 -3.375 3.516 1.00 92.19 92 VAL A C 1
ATOM 712 O O . VAL A 1 92 ? 3.273 -3.782 2.742 1.00 92.19 92 VAL A O 1
ATOM 715 N N . ARG A 1 93 ? 4.052 -3.533 4.837 1.00 94.00 93 ARG A N 1
ATOM 716 C CA . ARG A 1 93 ? 2.819 -4.026 5.459 1.00 94.00 93 ARG A CA 1
ATOM 717 C C . ARG A 1 93 ? 1.699 -3.010 5.298 1.00 94.00 93 ARG A C 1
ATOM 719 O O . ARG A 1 93 ? 1.929 -1.799 5.291 1.00 94.00 93 ARG A O 1
ATOM 726 N N . LEU A 1 94 ? 0.463 -3.489 5.234 1.00 93.88 94 LEU A N 1
ATOM 727 C CA . LEU A 1 94 ? -0.696 -2.612 5.128 1.00 93.88 94 LEU A CA 1
ATOM 728 C C . LEU A 1 94 ? -0.846 -1.702 6.359 1.00 93.88 94 LEU A C 1
ATOM 730 O O . LEU A 1 94 ? -1.250 -0.549 6.206 1.00 93.88 94 LEU A O 1
ATOM 734 N N . SER A 1 95 ? -0.485 -2.166 7.561 1.00 92.69 95 SER A N 1
ATOM 735 C CA . SER A 1 95 ? -0.463 -1.326 8.770 1.00 92.69 95 SER A CA 1
ATOM 736 C C . SER A 1 95 ? 0.498 -0.134 8.641 1.00 92.69 95 SER A C 1
ATOM 738 O O . SER A 1 95 ? 0.147 0.997 8.997 1.00 92.69 95 SER A O 1
ATOM 740 N N . GLU A 1 96 ? 1.671 -0.353 8.049 1.00 93.06 96 GLU A N 1
ATOM 741 C CA . GLU A 1 96 ? 2.642 0.699 7.745 1.00 93.06 96 GLU A CA 1
ATOM 742 C C . GLU A 1 96 ? 2.129 1.646 6.651 1.00 93.06 96 GLU A C 1
ATOM 744 O O . GLU A 1 96 ? 2.166 2.866 6.825 1.00 93.06 96 GLU A O 1
ATOM 749 N N . TYR A 1 97 ? 1.565 1.103 5.567 1.00 92.69 97 TYR A N 1
ATOM 750 C CA . TYR A 1 97 ? 0.942 1.899 4.505 1.00 92.69 97 TYR A CA 1
ATOM 751 C C . TYR A 1 97 ? -0.128 2.848 5.060 1.00 92.69 97 TYR A C 1
ATOM 753 O O . TYR A 1 97 ? -0.107 4.045 4.774 1.00 92.69 97 TYR A O 1
ATOM 761 N N . LEU A 1 98 ? -1.039 2.332 5.892 1.00 89.62 98 LEU A N 1
ATOM 762 C CA . LEU A 1 98 ? -2.110 3.106 6.522 1.00 89.62 98 LEU A CA 1
ATOM 763 C C . LEU A 1 98 ? -1.561 4.206 7.439 1.00 89.62 98 LEU A C 1
ATOM 765 O O . LEU A 1 98 ? -2.049 5.336 7.397 1.00 89.62 98 LEU A O 1
ATOM 769 N N . THR A 1 99 ? -0.529 3.897 8.227 1.00 88.31 99 THR A N 1
ATOM 770 C CA . THR A 1 99 ? 0.122 4.863 9.124 1.00 88.31 99 THR A CA 1
ATOM 771 C C . THR A 1 99 ? 0.763 6.000 8.330 1.00 88.31 99 THR A C 1
ATOM 773 O O . THR A 1 99 ? 0.484 7.174 8.585 1.00 88.31 99 THR A O 1
ATOM 776 N N . ASN A 1 100 ? 1.551 5.666 7.306 1.00 85.00 100 ASN A N 1
ATOM 777 C CA . ASN A 1 100 ? 2.193 6.647 6.432 1.00 85.00 100 ASN A CA 1
ATOM 778 C C . ASN A 1 100 ? 1.159 7.499 5.684 1.00 85.00 100 ASN A C 1
ATOM 780 O O . ASN A 1 100 ? 1.314 8.715 5.563 1.00 85.00 100 ASN A O 1
ATOM 784 N N . HIS A 1 101 ? 0.067 6.889 5.223 1.00 81.12 101 HIS A N 1
ATOM 785 C CA . HIS A 1 101 ? -1.000 7.606 4.534 1.00 81.12 101 HIS A CA 1
ATOM 786 C C . HIS A 1 101 ? -1.735 8.584 5.464 1.00 81.12 101 HIS A C 1
ATOM 788 O O . HIS A 1 101 ? -1.991 9.728 5.082 1.00 81.12 101 HIS A O 1
ATOM 794 N N . ALA A 1 102 ? -2.020 8.178 6.705 1.00 80.94 102 ALA A N 1
ATOM 795 C CA . ALA A 1 102 ? -2.622 9.048 7.711 1.00 80.94 102 ALA A CA 1
ATOM 796 C C . ALA A 1 102 ? -1.724 10.251 8.047 1.00 80.94 102 ALA A C 1
ATOM 798 O O . ALA A 1 102 ? -2.226 11.373 8.138 1.00 80.94 102 ALA A O 1
ATOM 799 N N . LEU A 1 103 ? -0.405 10.044 8.160 1.00 79.69 103 LEU A N 1
ATOM 800 C CA . LEU A 1 103 ? 0.571 11.122 8.360 1.00 79.69 103 LEU A CA 1
ATOM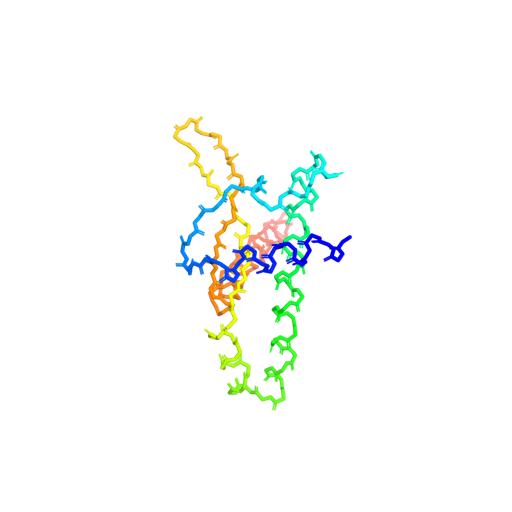 801 C C . LEU A 1 103 ? 0.540 12.130 7.202 1.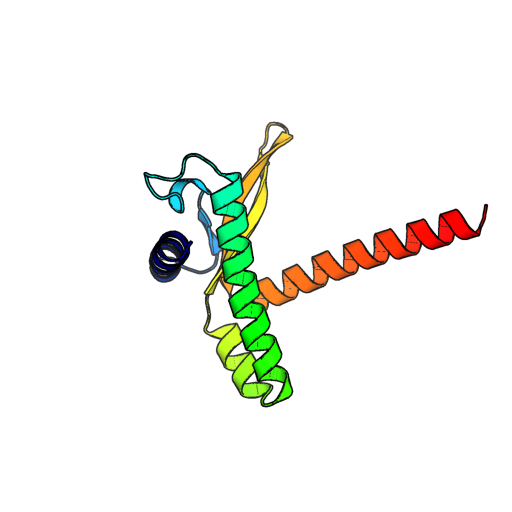00 79.69 103 LEU A C 1
ATOM 803 O O . LEU A 1 103 ? 0.380 13.328 7.434 1.00 79.69 103 LEU A O 1
ATOM 807 N N . VAL A 1 104 ? 0.600 11.650 5.955 1.00 79.38 104 VAL A N 1
ATOM 808 C CA . VAL A 1 104 ? 0.559 12.506 4.755 1.00 79.38 104 VAL A CA 1
ATOM 809 C C . VAL A 1 104 ? -0.736 13.322 4.687 1.00 79.38 104 VAL A C 1
ATOM 811 O O . VAL A 1 104 ? -0.699 14.527 4.418 1.00 79.38 104 VAL A O 1
ATOM 814 N N . ILE A 1 105 ? -1.887 12.694 4.953 1.00 78.00 105 ILE A N 1
ATOM 815 C CA . ILE A 1 105 ? -3.181 13.389 4.994 1.00 78.00 105 ILE A CA 1
ATOM 816 C C . ILE A 1 105 ? -3.191 14.436 6.111 1.00 78.00 105 ILE A C 1
ATOM 818 O O . ILE A 1 105 ? -3.608 15.573 5.878 1.00 78.00 105 ILE A O 1
ATOM 822 N N . GLY A 1 106 ? -2.721 14.073 7.307 1.00 73.88 106 GLY A N 1
ATOM 823 C CA . GLY A 1 106 ? -2.658 14.964 8.463 1.00 73.88 106 GLY A CA 1
ATOM 824 C C . GLY A 1 106 ? -1.822 16.213 8.187 1.00 73.88 106 GLY A C 1
ATOM 825 O O . GLY A 1 106 ? -2.284 17.333 8.415 1.00 73.88 106 GLY A O 1
ATOM 826 N N . GLU A 1 107 ? -0.634 16.050 7.605 1.00 79.31 107 GLU A N 1
ATOM 827 C CA . GLU A 1 107 ? 0.219 17.171 7.204 1.00 79.31 107 GLU A CA 1
ATOM 828 C C . GLU A 1 107 ? -0.437 18.068 6.149 1.00 79.31 107 GLU A C 1
ATOM 830 O O . GLU A 1 107 ? -0.370 19.299 6.241 1.00 79.31 107 GLU A O 1
ATOM 835 N N . ALA A 1 108 ? -1.066 17.476 5.131 1.00 77.81 108 ALA A N 1
ATOM 836 C CA . ALA A 1 108 ? -1.736 18.222 4.071 1.00 77.81 108 ALA A CA 1
ATOM 837 C C . ALA A 1 108 ? -2.937 19.017 4.614 1.00 77.81 108 ALA A C 1
ATOM 839 O O . ALA A 1 108 ? -3.126 20.193 4.269 1.00 77.81 108 ALA A O 1
ATOM 840 N N . ALA A 1 109 ? -3.719 18.407 5.507 1.00 76.56 109 ALA A N 1
ATOM 841 C CA . ALA A 1 109 ? -4.826 19.057 6.197 1.00 76.56 109 ALA A CA 1
ATOM 842 C C . ALA A 1 109 ? -4.327 20.208 7.085 1.00 76.56 109 ALA A C 1
ATOM 844 O O . ALA A 1 109 ? -4.880 21.309 7.025 1.00 76.56 109 ALA A O 1
ATOM 845 N N . GLY A 1 110 ? -3.235 19.998 7.827 1.00 76.69 110 GLY A N 1
ATOM 846 C CA . GLY A 1 110 ? -2.581 21.023 8.643 1.00 76.69 110 GLY A CA 1
ATOM 847 C C . GLY A 1 110 ? -2.112 22.223 7.817 1.00 76.69 110 GLY A C 1
ATOM 848 O O . GLY A 1 110 ? -2.481 23.363 8.113 1.00 76.69 110 GLY A O 1
ATOM 849 N N . ARG A 1 111 ? -1.383 21.984 6.717 1.00 75.50 111 ARG A N 1
ATOM 850 C CA . ARG A 1 111 ? -0.944 23.038 5.778 1.00 75.50 111 ARG A CA 1
ATOM 851 C C . ARG A 1 111 ? -2.125 23.833 5.218 1.00 75.50 111 ARG A C 1
ATOM 853 O O . ARG A 1 111 ? -2.080 25.063 5.166 1.00 75.50 111 ARG A O 1
ATOM 860 N N . THR A 1 112 ? -3.205 23.146 4.853 1.00 74.19 112 THR A N 1
ATOM 861 C CA . THR A 1 112 ? -4.434 23.779 4.352 1.00 74.19 112 THR A CA 1
ATOM 862 C C . THR A 1 112 ? -5.111 24.635 5.427 1.00 74.19 112 THR A C 1
ATOM 864 O O . THR A 1 112 ? -5.550 25.754 5.146 1.00 74.19 112 THR A O 1
ATOM 867 N N . GLY A 1 113 ? -5.171 24.145 6.667 1.00 67.88 113 GLY A N 1
ATOM 868 C CA . GLY A 1 113 ? -5.701 24.883 7.814 1.00 67.88 113 GLY A CA 1
ATOM 869 C C . GLY A 1 113 ? -4.937 26.183 8.075 1.00 67.88 113 GLY A C 1
ATOM 870 O O . GLY A 1 113 ? -5.552 27.245 8.187 1.00 67.88 113 GLY A O 1
ATOM 871 N N . VAL A 1 114 ? -3.601 26.126 8.066 1.00 68.00 114 VAL A N 1
ATOM 872 C CA . VAL A 1 114 ? -2.732 27.307 8.216 1.00 68.00 114 VAL A CA 1
ATOM 873 C C . VAL A 1 114 ? -2.972 28.319 7.092 1.00 68.00 114 VAL A C 1
ATOM 875 O O . VAL A 1 114 ? -3.188 29.499 7.365 1.00 68.00 114 VAL A O 1
ATOM 878 N N . GLN A 1 115 ? -3.025 27.879 5.831 1.00 67.31 115 GLN A N 1
ATOM 879 C CA . GLN A 1 115 ? -3.298 28.773 4.697 1.00 67.31 115 GLN A CA 1
ATOM 880 C C . GLN A 1 115 ? -4.664 29.468 4.801 1.00 67.31 115 GLN A C 1
ATOM 882 O O . GLN A 1 115 ? -4.785 30.647 4.461 1.00 67.31 115 GLN A O 1
ATOM 887 N N . ARG A 1 116 ? -5.697 28.767 5.291 1.00 63.12 116 ARG A N 1
ATOM 888 C CA . ARG A 1 116 ? -7.023 29.361 5.529 1.00 63.12 116 ARG A CA 1
ATOM 889 C C . ARG A 1 116 ? -6.994 30.405 6.646 1.00 63.12 116 ARG A C 1
ATOM 891 O O . ARG A 1 116 ? -7.612 31.453 6.490 1.00 63.12 116 ARG A O 1
ATOM 898 N N . LEU A 1 117 ? -6.260 30.160 7.733 1.00 65.88 117 LEU A N 1
ATOM 899 C CA . LEU A 1 117 ? -6.110 31.116 8.839 1.00 65.88 117 LEU A CA 1
ATOM 900 C C . LEU A 1 117 ? -5.377 32.394 8.406 1.00 65.88 117 LEU A C 1
ATOM 902 O O . LEU A 1 117 ? -5.797 33.489 8.774 1.00 65.88 117 LEU A O 1
ATOM 906 N N . VAL A 1 118 ? -4.330 32.271 7.582 1.00 64.94 118 VAL A N 1
ATOM 907 C CA . VAL A 1 118 ? -3.589 33.420 7.026 1.00 64.94 118 VAL A CA 1
ATOM 908 C C . VAL A 1 118 ? -4.473 34.258 6.099 1.00 64.94 118 VAL A C 1
ATOM 910 O O . VAL A 1 118 ? -4.467 35.482 6.195 1.00 64.94 118 VAL A O 1
ATOM 913 N N . LYS A 1 119 ? -5.284 33.620 5.242 1.00 62.28 119 LYS A N 1
ATOM 914 C CA . LYS A 1 119 ? -6.220 34.328 4.352 1.00 62.28 119 LYS A CA 1
ATOM 915 C C . LYS A 1 119 ? -7.363 35.028 5.092 1.00 62.28 119 LYS A C 1
ATOM 917 O O . LYS A 1 119 ? -7.858 36.018 4.585 1.00 62.28 119 LYS A O 1
ATOM 922 N N . LYS A 1 120 ? -7.780 34.528 6.261 1.00 58.38 120 LYS A N 1
ATOM 923 C CA . LYS A 1 120 ? -8.875 35.110 7.061 1.00 58.38 120 LYS A CA 1
ATOM 924 C C . LYS A 1 120 ? -8.436 36.298 7.935 1.00 58.38 120 LYS A C 1
ATOM 926 O O . LYS A 1 120 ? -9.288 36.983 8.485 1.00 58.38 120 LYS A O 1
ATOM 931 N N . LYS A 1 121 ? -7.123 36.503 8.108 1.00 54.28 121 LYS A N 1
ATOM 932 C CA . LYS A 1 121 ? -6.526 37.633 8.847 1.00 54.28 121 LYS A CA 1
ATOM 933 C C . LYS A 1 121 ? -6.159 38.836 7.956 1.00 54.28 121 LYS A C 1
ATOM 935 O O . LYS A 1 121 ? -5.677 39.829 8.494 1.00 54.28 121 LYS A O 1
ATOM 940 N N . ARG A 1 122 ? -6.333 38.738 6.635 1.00 48.56 122 ARG A N 1
ATOM 941 C CA . ARG A 1 122 ? -6.223 39.849 5.675 1.00 48.56 122 ARG A CA 1
ATOM 942 C C . ARG A 1 122 ? -7.614 40.304 5.271 1.00 48.56 122 ARG A C 1
ATOM 944 O O . ARG A 1 122 ? -7.744 41.514 5.011 1.00 48.56 122 ARG A O 1
#

Foldseek 3Di:
DVVLLVLQVVVLVVDDAFDKAALVSSDDPPDPDSVVSLVVQVVSLVVLLVVLVVVCVVPVVVSVVQQQPDKGWDWDWDQDPVRDTGIITGIHGNVVVVVVVVVVVVVVVVVVVVVVVVVVVD